Protein AF-A0A845R1X3-F1 (afdb_monomer)

Radius of gyration: 17.03 Å; Cα contacts (8 Å, |Δi|>4): 176; chains: 1; bounding box: 38×46×56 Å

InterPro domains:
  IPR058588 Type II CBASS E2 protein [PF26395] (17-134)

Solvent-accessible surface area (backbone atoms only — not comparable to full-atom values): 8686 Å² total; per-residue (Å²): 136,81,79,79,74,79,77,76,74,70,62,59,50,68,69,56,45,51,52,48,31,52,74,74,41,65,70,44,48,80,46,72,83,49,102,48,46,32,34,36,42,29,72,47,54,64,48,94,84,48,69,68,32,35,34,37,41,41,44,35,75,97,49,79,69,42,40,33,66,69,32,66,76,74,64,86,85,51,78,63,55,45,99,86,63,27,57,59,70,69,63,83,86,74,58,84,71,55,69,69,56,47,53,67,80,42,58,50,57,35,48,37,51,49,52,45,32,47,58,49,22,75,75,69,76,46,80,79,58,92,74,75,91,75,81,76,78,75,86,124

Nearest PDB structures (foldseek):
  8yjy-assembly1_B  TM=8.932E-01  e=7.597E-07  Serratia marcescens
  5ezv-assembly2_C  TM=5.317E-01  e=1.151E+00  Homo sapiens
  7jhh-assembly1_A  TM=4.776E-01  e=6.817E+00  Homo sapiens
  2ns9-assembly1_B  TM=3.735E-01  e=4.242E+00  Aeropyrum pernix

Mean predicted aligned error: 7.36 Å

Secondary structure (DSSP, 8-state):
---------PPPPHHHHHHHHHHH-TTPEEEESSSSEEEEEEEE-SSSSSPPEEEEEEEETTS--EEEEEESPPPTT-SSB-TTS-B--S-TTS--S-TT--GGGTHHHHHHHHHHHHHHHHHHS---S-----------

Structure (mmCIF, N/CA/C/O backbone):
data_AF-A0A845R1X3-F1
#
_entry.id   AF-A0A845R1X3-F1
#
loop_
_atom_site.group_PDB
_atom_site.id
_atom_site.type_symbol
_atom_site.label_atom_id
_atom_site.label_alt_id
_atom_site.label_comp_id
_atom_site.label_asym_id
_atom_site.label_entity_id
_atom_site.label_seq_id
_atom_site.pdbx_PDB_ins_code
_atom_site.Cartn_x
_atom_site.Cartn_y
_atom_site.Cartn_z
_atom_site.occupancy
_atom_site.B_iso_or_equiv
_atom_site.auth_seq_id
_atom_site.auth_comp_id
_atom_site.auth_asym_id
_atom_site.auth_atom_id
_atom_site.pdbx_PDB_model_num
ATOM 1 N N . MET A 1 1 ? -8.055 -13.060 -43.350 1.00 38.19 1 MET A N 1
ATOM 2 C CA . MET A 1 1 ? -6.781 -13.333 -42.648 1.00 38.19 1 MET A CA 1
ATOM 3 C C . MET A 1 1 ? -6.301 -12.029 -42.016 1.00 38.19 1 MET A C 1
ATOM 5 O O . MET A 1 1 ? -5.545 -11.286 -42.626 1.00 38.19 1 MET A O 1
ATOM 9 N N . PHE A 1 2 ? -6.838 -11.676 -40.846 1.00 39.88 2 PHE A N 1
ATOM 10 C CA . PHE A 1 2 ? -6.433 -10.458 -40.143 1.00 39.88 2 PHE A CA 1
ATOM 11 C C . PHE A 1 2 ? -5.065 -10.704 -39.512 1.00 39.88 2 PHE A C 1
ATOM 13 O O . PHE A 1 2 ? -4.911 -11.615 -38.699 1.00 39.88 2 PHE A O 1
ATOM 20 N N . LYS A 1 3 ? -4.062 -9.920 -39.917 1.00 39.22 3 LYS A N 1
ATOM 21 C CA . LYS A 1 3 ? -2.765 -9.891 -39.243 1.00 39.22 3 LYS A CA 1
ATOM 22 C C . LYS A 1 3 ? -3.030 -9.494 -37.790 1.00 39.22 3 LYS A C 1
ATOM 24 O O . LYS A 1 3 ? -3.423 -8.357 -37.534 1.00 39.22 3 LYS A O 1
ATOM 29 N N . LYS A 1 4 ? -2.844 -10.435 -36.856 1.00 40.88 4 LYS A N 1
ATOM 30 C CA . LYS A 1 4 ? -2.581 -10.133 -35.445 1.00 40.88 4 LYS A CA 1
ATOM 31 C C . LYS A 1 4 ? -1.419 -9.145 -35.457 1.00 40.88 4 LYS A C 1
ATOM 33 O O . LYS A 1 4 ? -0.280 -9.535 -35.685 1.00 40.88 4 LYS A O 1
ATOM 38 N N . LEU A 1 5 ? -1.723 -7.858 -35.328 1.00 43.50 5 LEU A N 1
ATOM 39 C CA . LEU A 1 5 ? -0.715 -6.874 -34.988 1.00 43.50 5 LEU A CA 1
ATOM 40 C C . LEU A 1 5 ? -0.239 -7.270 -33.599 1.00 43.50 5 LEU A C 1
ATOM 42 O O . LEU A 1 5 ? -0.984 -7.149 -32.627 1.00 43.50 5 LEU A O 1
ATOM 46 N N . ASP A 1 6 ? 0.968 -7.820 -33.560 1.00 45.59 6 ASP A N 1
ATOM 47 C CA . ASP A 1 6 ? 1.769 -8.023 -32.368 1.00 45.59 6 ASP A CA 1
ATOM 48 C C . ASP A 1 6 ? 1.724 -6.751 -31.513 1.00 45.59 6 ASP A C 1
ATOM 50 O O . ASP A 1 6 ? 2.500 -5.810 -31.694 1.00 45.59 6 ASP A O 1
ATOM 54 N N . LYS A 1 7 ? 0.818 -6.721 -30.531 1.00 44.25 7 LYS A N 1
ATOM 55 C CA . LYS A 1 7 ? 1.021 -5.931 -29.323 1.00 44.25 7 LYS A CA 1
ATOM 56 C C . LYS A 1 7 ? 2.152 -6.615 -28.565 1.00 44.25 7 LYS A C 1
ATOM 58 O O . LYS A 1 7 ? 1.927 -7.306 -27.579 1.00 44.25 7 LYS A O 1
ATOM 63 N N . LEU A 1 8 ? 3.383 -6.416 -29.024 1.00 47.75 8 LEU A N 1
ATOM 64 C CA . LEU A 1 8 ? 4.562 -6.569 -28.183 1.00 47.75 8 LEU A CA 1
ATOM 65 C C . LEU A 1 8 ? 4.498 -5.438 -27.147 1.00 47.75 8 LEU A C 1
ATOM 67 O O . LEU A 1 8 ? 5.122 -4.386 -27.295 1.00 47.75 8 LEU A O 1
ATOM 71 N N . SER A 1 9 ? 3.649 -5.613 -26.133 1.00 50.41 9 SER A N 1
ATOM 72 C CA . SER A 1 9 ? 3.501 -4.684 -25.023 1.00 50.41 9 SER A CA 1
ATOM 73 C C . SER A 1 9 ? 4.821 -4.667 -24.262 1.00 50.41 9 SER A C 1
ATOM 75 O O . SER A 1 9 ? 5.247 -5.650 -23.653 1.00 50.41 9 SER A O 1
ATOM 77 N N . LYS A 1 10 ? 5.528 -3.541 -24.358 1.00 61.06 10 LYS A N 1
ATOM 78 C CA . LYS A 1 10 ? 6.756 -3.302 -23.604 1.00 61.06 10 LYS A CA 1
ATOM 79 C C . LYS A 1 10 ? 6.372 -3.024 -22.156 1.00 61.06 10 LYS A C 1
ATOM 81 O O . LYS A 1 10 ? 5.523 -2.175 -21.896 1.00 61.06 10 LYS A O 1
ATOM 86 N N . LYS A 1 11 ? 6.994 -3.753 -21.225 1.00 73.56 11 LYS A N 1
ATOM 87 C CA . LYS A 1 11 ? 6.851 -3.562 -19.775 1.00 73.56 11 LYS A CA 1
ATOM 88 C C . LYS A 1 11 ? 6.994 -2.081 -19.427 1.00 73.56 11 LYS A C 1
ATOM 90 O O . LYS A 1 11 ? 7.855 -1.415 -20.006 1.00 73.56 11 LYS A O 1
ATOM 95 N N . VAL A 1 12 ? 6.195 -1.571 -18.485 1.00 82.06 12 VAL A N 1
ATOM 96 C CA . VAL A 1 12 ? 6.321 -0.161 -18.088 1.00 82.06 12 VAL A CA 1
ATOM 97 C C . VAL A 1 12 ? 7.746 0.087 -17.579 1.00 82.06 12 VAL A C 1
ATOM 99 O O . VAL A 1 12 ? 8.182 -0.575 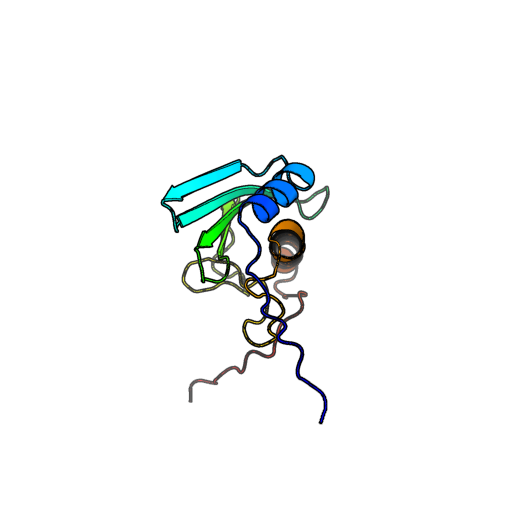-16.630 1.00 82.06 12 VAL A O 1
ATOM 102 N N . PRO A 1 13 ? 8.495 1.020 -18.194 1.00 88.31 13 PRO A N 1
ATOM 103 C CA . PRO A 1 13 ? 9.859 1.289 -17.782 1.00 88.31 13 PRO A CA 1
ATOM 104 C C . PRO A 1 13 ? 9.872 1.939 -16.400 1.00 88.31 13 PRO A C 1
ATOM 106 O O . PRO A 1 13 ? 8.978 2.706 -16.036 1.00 88.31 13 PRO A O 1
ATOM 109 N N . TRP A 1 14 ? 10.935 1.677 -15.643 1.00 88.25 14 TRP A N 1
ATOM 110 C CA . TRP A 1 14 ? 11.104 2.249 -14.307 1.00 88.25 14 TRP A CA 1
ATOM 111 C C . TRP A 1 14 ? 11.097 3.782 -14.313 1.00 88.25 14 TRP A C 1
ATOM 113 O O . TRP A 1 14 ? 10.577 4.381 -13.382 1.00 88.25 14 TRP A O 1
ATOM 123 N N . SER A 1 15 ? 11.582 4.421 -15.381 1.00 91.50 15 SER A N 1
ATOM 124 C CA . SER A 1 15 ? 11.494 5.877 -15.549 1.00 91.50 15 SER A CA 1
ATOM 125 C C . SER A 1 15 ? 10.051 6.389 -15.527 1.00 91.50 15 SER A C 1
ATOM 127 O O . SER A 1 15 ? 9.784 7.404 -14.893 1.00 91.50 15 SER A O 1
ATOM 129 N N . LYS A 1 16 ? 9.108 5.666 -16.147 1.00 92.69 16 LYS A N 1
ATOM 130 C CA . LYS A 1 16 ? 7.682 6.014 -16.112 1.00 92.69 16 LYS A CA 1
ATOM 131 C C . LYS A 1 16 ? 7.082 5.778 -14.725 1.00 92.69 16 LYS A C 1
ATOM 133 O O . LYS A 1 16 ? 6.336 6.630 -14.261 1.00 92.69 16 LYS A O 1
ATOM 138 N N . GLN A 1 17 ? 7.447 4.684 -14.044 1.00 93.19 17 GLN A N 1
ATOM 139 C CA . GLN A 1 17 ? 7.023 4.463 -12.651 1.00 93.19 17 GLN A CA 1
ATOM 140 C C . GLN A 1 17 ? 7.485 5.619 -11.749 1.00 93.19 17 GLN A C 1
ATOM 142 O O . GLN A 1 17 ? 6.670 6.200 -11.042 1.00 93.19 17 GLN A O 1
ATOM 147 N N . LEU A 1 18 ? 8.767 6.004 -11.825 1.00 94.38 18 LEU A N 1
ATOM 148 C CA . LEU A 1 18 ? 9.330 7.106 -11.034 1.00 94.38 18 LEU A CA 1
ATOM 149 C C . LEU A 1 18 ? 8.681 8.445 -11.364 1.00 94.38 18 LEU A C 1
ATOM 151 O O . LEU A 1 18 ? 8.355 9.194 -10.452 1.00 94.38 18 LEU A O 1
ATOM 155 N N . PHE A 1 19 ? 8.483 8.744 -12.649 1.00 96.31 19 PHE A N 1
ATOM 156 C CA . PHE A 1 19 ? 7.850 9.988 -13.077 1.00 96.31 19 PHE A CA 1
ATOM 157 C C . PHE A 1 19 ? 6.418 10.103 -12.543 1.00 96.31 19 PHE A C 1
ATOM 159 O O . PHE A 1 19 ? 6.069 11.116 -11.941 1.00 96.31 19 PHE A O 1
ATOM 166 N N . SER A 1 20 ? 5.605 9.054 -12.703 1.00 96.12 20 SER A N 1
ATOM 167 C CA . SER A 1 20 ? 4.226 9.049 -12.206 1.00 96.12 20 SER A CA 1
ATOM 168 C C . SER A 1 20 ? 4.164 9.155 -10.682 1.00 96.12 20 SER A C 1
ATOM 170 O O . SER A 1 20 ? 3.377 9.945 -10.167 1.00 96.12 20 SER A O 1
ATOM 172 N N . MET A 1 21 ? 5.014 8.410 -9.967 1.00 97.19 21 MET A N 1
ATOM 173 C CA . MET A 1 21 ? 5.103 8.475 -8.506 1.00 97.19 21 MET A CA 1
ATOM 174 C C . MET A 1 21 ? 5.515 9.868 -8.030 1.00 97.19 21 MET A C 1
ATOM 176 O O . MET A 1 21 ? 4.805 10.465 -7.233 1.00 97.19 21 MET A O 1
ATOM 180 N N . LYS A 1 22 ? 6.588 10.438 -8.590 1.00 96.75 22 LYS A N 1
ATOM 181 C CA . LYS A 1 22 ? 7.085 11.768 -8.216 1.00 96.75 22 LYS A CA 1
ATOM 182 C C . LYS A 1 22 ? 6.040 12.869 -8.417 1.00 96.75 22 LYS A C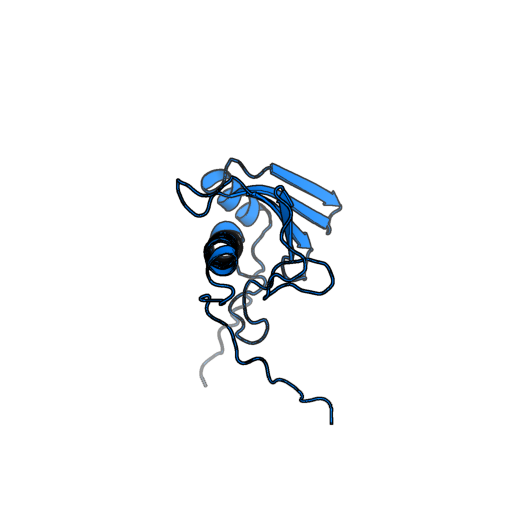 1
ATOM 184 O O . LYS A 1 22 ? 5.963 13.779 -7.603 1.00 96.75 22 LYS A O 1
ATOM 189 N N . ASN A 1 23 ? 5.254 12.802 -9.492 1.00 97.31 23 ASN A N 1
ATOM 190 C CA . ASN A 1 23 ? 4.276 13.847 -9.803 1.00 97.31 23 ASN A CA 1
ATOM 191 C C . ASN A 1 23 ? 2.977 13.732 -8.999 1.00 97.31 23 ASN A C 1
ATOM 193 O O . ASN A 1 23 ? 2.343 14.748 -8.740 1.00 97.31 23 ASN A O 1
ATOM 197 N N . ARG A 1 24 ? 2.545 12.512 -8.660 1.00 97.44 24 ARG A N 1
ATOM 198 C CA . ARG A 1 24 ? 1.217 12.269 -8.065 1.00 97.44 24 ARG A CA 1
ATOM 199 C C . ARG A 1 24 ? 1.271 11.951 -6.577 1.00 97.44 24 ARG A C 1
ATOM 201 O O . ARG A 1 24 ? 0.333 12.266 -5.860 1.00 97.44 24 ARG A O 1
ATOM 208 N N . PHE A 1 25 ? 2.371 11.357 -6.132 1.00 97.19 25 PHE A N 1
ATOM 209 C CA . PHE A 1 25 ? 2.611 10.945 -4.754 1.00 97.19 25 PHE A CA 1
ATOM 210 C C . PHE A 1 25 ? 4.025 11.377 -4.331 1.00 97.19 25 PHE A C 1
ATOM 212 O O . PHE A 1 25 ? 4.878 10.532 -4.056 1.00 97.19 25 PHE A O 1
ATOM 219 N N . PRO A 1 26 ? 4.315 12.697 -4.324 1.00 97.31 26 PRO A N 1
ATOM 220 C CA . PRO A 1 26 ? 5.657 13.227 -4.063 1.00 97.31 26 PRO A CA 1
ATOM 221 C C . PRO A 1 26 ? 6.182 12.917 -2.654 1.00 97.31 26 PRO A C 1
ATOM 223 O O . PRO A 1 26 ? 7.377 13.048 -2.411 1.00 97.31 26 PRO A O 1
ATOM 226 N N . ASN A 1 27 ? 5.307 12.503 -1.736 1.00 97.62 27 ASN A N 1
ATOM 227 C CA . ASN A 1 27 ? 5.652 12.061 -0.388 1.00 97.62 27 ASN A CA 1
ATOM 228 C C . ASN A 1 27 ? 6.139 10.599 -0.324 1.00 97.62 27 ASN A C 1
ATOM 230 O O . ASN A 1 27 ? 6.479 10.127 0.757 1.00 97.62 27 ASN A O 1
ATOM 234 N N . PHE A 1 28 ? 6.145 9.869 -1.445 1.00 98.06 28 PHE A N 1
ATOM 235 C CA . PHE A 1 28 ? 6.747 8.542 -1.525 1.00 98.06 28 PHE A CA 1
ATOM 236 C C . PHE A 1 28 ? 8.211 8.631 -1.961 1.00 98.06 28 PHE A C 1
ATOM 238 O O . PHE A 1 28 ? 8.534 9.031 -3.081 1.00 98.06 28 PHE A O 1
ATOM 245 N N . GLU A 1 29 ? 9.098 8.162 -1.096 1.00 97.25 29 GLU A N 1
ATOM 246 C CA . GLU A 1 29 ? 10.521 8.014 -1.359 1.00 97.25 29 GLU A CA 1
ATOM 247 C C . GLU A 1 29 ? 10.802 6.722 -2.126 1.00 97.25 29 GLU A C 1
ATOM 249 O O . GLU A 1 29 ? 10.215 5.672 -1.861 1.00 97.25 29 GLU A O 1
ATOM 254 N N . PHE A 1 30 ? 11.718 6.789 -3.093 1.00 96.06 30 PHE A N 1
ATOM 255 C CA . PHE A 1 30 ? 12.148 5.636 -3.877 1.00 96.06 30 PHE A CA 1
ATOM 256 C C . PHE A 1 30 ? 13.463 5.062 -3.350 1.00 96.06 30 PHE A C 1
ATOM 258 O O . PHE A 1 30 ? 14.463 5.769 -3.247 1.00 96.06 30 PHE A O 1
ATOM 265 N N . HIS A 1 31 ? 13.497 3.746 -3.145 1.00 94.38 31 HIS A N 1
ATOM 266 C CA . HIS A 1 31 ? 14.679 3.023 -2.694 1.00 94.38 31 HIS A CA 1
ATOM 267 C C . HIS A 1 31 ? 14.988 1.841 -3.620 1.00 94.38 31 HIS A C 1
ATOM 269 O O . HIS A 1 31 ? 14.140 0.986 -3.898 1.00 94.38 31 HIS A O 1
ATOM 275 N N . SER A 1 32 ? 16.243 1.743 -4.058 1.00 92.06 32 SER A N 1
ATOM 276 C CA . SER A 1 32 ? 16.745 0.640 -4.879 1.00 92.06 32 SER A CA 1
ATOM 277 C C . SER A 1 32 ? 17.842 -0.097 -4.121 1.00 92.06 32 SER A C 1
ATOM 279 O O . SER A 1 32 ? 18.952 0.406 -4.004 1.00 92.06 32 SER A O 1
ATOM 281 N N . VAL A 1 33 ? 17.541 -1.299 -3.625 1.00 87.12 33 VAL A N 1
ATOM 282 C CA . VAL A 1 33 ? 18.523 -2.143 -2.919 1.00 87.12 33 VAL A CA 1
ATOM 283 C C . VAL A 1 33 ? 19.467 -2.801 -3.924 1.00 87.12 33 VAL A C 1
ATOM 285 O O . VAL A 1 33 ? 20.666 -2.902 -3.700 1.00 87.12 33 VAL A O 1
ATOM 288 N N . ASN A 1 34 ? 18.922 -3.248 -5.057 1.00 84.62 34 ASN A N 1
ATOM 289 C CA . ASN A 1 34 ? 19.688 -3.751 -6.193 1.00 84.62 34 ASN A CA 1
ATOM 290 C C . ASN A 1 34 ? 18.875 -3.584 -7.490 1.00 84.62 34 ASN A C 1
ATOM 292 O O . ASN A 1 34 ? 17.793 -2.996 -7.489 1.00 84.62 34 ASN A O 1
ATOM 296 N N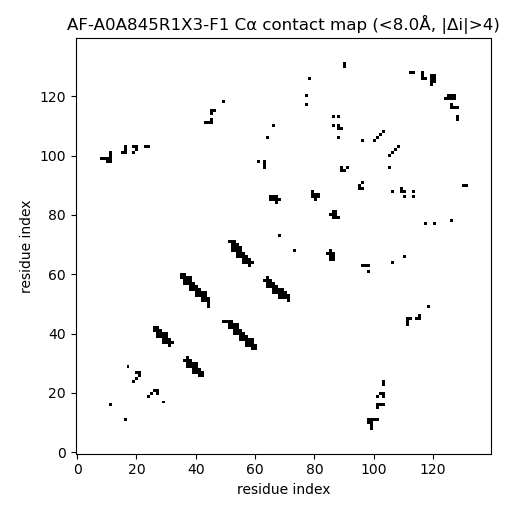 . THR A 1 35 ? 19.369 -4.117 -8.608 1.00 78.12 35 THR A N 1
ATOM 297 C CA . THR A 1 35 ? 18.723 -3.996 -9.930 1.00 78.12 35 THR A CA 1
ATOM 298 C C . THR A 1 35 ? 17.290 -4.543 -9.977 1.00 78.12 35 THR A C 1
ATOM 300 O O . THR A 1 35 ? 16.478 -4.081 -10.784 1.00 78.12 35 THR A O 1
ATOM 303 N N . THR A 1 36 ? 16.960 -5.494 -9.099 1.00 80.19 36 THR A N 1
ATOM 304 C CA . THR A 1 36 ? 15.670 -6.197 -9.055 1.00 80.19 36 THR A CA 1
ATOM 305 C C . THR A 1 36 ? 14.810 -5.843 -7.846 1.00 80.19 36 THR A C 1
ATOM 307 O O . THR A 1 36 ? 13.591 -5.921 -7.954 1.00 80.19 36 THR A O 1
ATOM 310 N N . ASN A 1 37 ? 15.412 -5.443 -6.723 1.00 85.69 37 ASN A N 1
ATOM 311 C CA . ASN A 1 37 ? 14.733 -5.125 -5.470 1.00 85.69 37 ASN A CA 1
ATOM 312 C C . ASN A 1 37 ? 14.587 -3.620 -5.304 1.00 85.69 37 ASN A C 1
ATOM 314 O O . ASN A 1 37 ? 15.522 -2.925 -4.900 1.00 85.69 37 ASN A O 1
ATOM 318 N N . LYS A 1 38 ? 13.383 -3.142 -5.589 1.00 92.81 38 LYS A N 1
ATOM 319 C CA . LYS A 1 38 ? 13.023 -1.734 -5.560 1.00 92.81 38 LYS A CA 1
ATOM 320 C C . LYS A 1 38 ? 11.747 -1.556 -4.766 1.00 92.81 38 LYS A C 1
ATOM 322 O O . LYS A 1 38 ? 10.860 -2.406 -4.829 1.00 92.81 38 LYS A O 1
ATOM 327 N N . HIS A 1 39 ? 11.666 -0.481 -4.004 1.00 95.25 39 HIS A N 1
ATOM 328 C CA . HIS A 1 39 ? 10.482 -0.190 -3.222 1.00 95.25 39 HIS A CA 1
ATOM 329 C C . HIS A 1 39 ? 10.247 1.305 -3.094 1.00 95.25 39 HIS A C 1
ATOM 331 O O . HIS A 1 39 ? 11.167 2.103 -3.273 1.00 95.25 39 HIS A O 1
ATOM 337 N N . PHE A 1 40 ? 9.005 1.650 -2.788 1.00 97.44 40 PHE A N 1
ATOM 338 C CA . PHE A 1 40 ? 8.633 2.982 -2.350 1.00 97.44 40 PHE A CA 1
ATOM 339 C C . PHE A 1 40 ? 8.192 2.944 -0.891 1.00 97.44 40 PHE A C 1
ATOM 341 O O . PHE A 1 40 ? 7.577 1.957 -0.480 1.00 97.44 40 PHE A O 1
ATOM 348 N N . ILE A 1 41 ? 8.497 3.994 -0.134 1.00 98.38 41 ILE A N 1
ATOM 349 C CA . ILE A 1 41 ? 7.977 4.212 1.221 1.00 98.38 41 ILE A CA 1
ATOM 350 C C . ILE A 1 41 ? 7.345 5.594 1.257 1.00 98.38 41 ILE A C 1
ATOM 352 O O . ILE A 1 41 ? 7.978 6.554 0.842 1.00 98.38 41 ILE A O 1
ATOM 356 N N . GLY A 1 42 ? 6.116 5.701 1.740 1.00 98.31 42 GLY A N 1
ATOM 357 C CA . GLY A 1 42 ? 5.431 6.984 1.856 1.00 98.31 42 GLY A CA 1
ATOM 358 C C . GLY A 1 42 ? 4.210 6.893 2.749 1.00 98.31 42 GLY A C 1
ATOM 359 O O . GLY A 1 42 ? 3.945 5.848 3.338 1.00 98.31 42 GLY A O 1
ATOM 360 N N . GLU A 1 43 ? 3.478 7.995 2.848 1.00 98.50 43 GLU A N 1
ATOM 361 C CA . GLU A 1 43 ? 2.271 8.089 3.670 1.00 98.50 43 GLU A CA 1
ATOM 362 C C . GLU A 1 43 ? 1.009 8.053 2.801 1.00 98.50 43 GLU A C 1
ATOM 364 O O . GLU A 1 43 ? 0.955 8.674 1.737 1.00 98.50 43 GLU A O 1
ATOM 369 N N . LEU A 1 44 ? -0.024 7.364 3.272 1.00 98.50 44 LEU A N 1
ATOM 370 C CA . LEU A 1 44 ? -1.377 7.414 2.729 1.00 98.50 44 LEU A CA 1
ATOM 371 C C . LEU A 1 44 ? -2.349 7.797 3.838 1.00 98.50 44 LEU A C 1
ATOM 373 O O . LEU A 1 44 ? -2.159 7.427 4.991 1.00 98.50 44 LEU A O 1
ATOM 377 N N . GLN A 1 45 ? -3.390 8.536 3.477 1.00 98.38 45 GLN A N 1
ATOM 378 C CA . GLN A 1 45 ? -4.458 8.931 4.387 1.00 98.38 45 GLN A CA 1
ATOM 379 C C . GLN A 1 45 ? -5.783 8.719 3.640 1.00 98.38 45 GLN A C 1
ATOM 381 O O . GLN A 1 45 ? -6.061 9.482 2.710 1.00 98.38 45 GLN A O 1
ATOM 386 N N . PRO A 1 46 ? -6.536 7.640 3.929 1.00 97.56 46 PRO A N 1
ATOM 387 C CA . PRO A 1 46 ? -7.716 7.281 3.143 1.00 97.56 46 PRO A CA 1
ATOM 388 C C . PRO A 1 46 ? -8.803 8.352 3.132 1.00 97.56 46 PRO A C 1
ATOM 390 O O . PRO A 1 46 ? -9.365 8.662 2.081 1.00 97.56 46 PRO A O 1
ATOM 393 N N . THR A 1 47 ? -9.048 8.964 4.288 1.00 97.38 47 THR A N 1
ATOM 394 C CA . THR A 1 47 ? -9.923 10.125 4.451 1.00 97.38 47 THR A CA 1
ATOM 395 C C . THR A 1 47 ? -9.191 11.246 5.191 1.00 97.38 47 THR A C 1
ATOM 397 O O . THR A 1 47 ? -8.034 11.102 5.577 1.00 97.38 47 THR A O 1
ATOM 400 N N . LYS A 1 48 ? -9.846 12.394 5.392 1.00 97.00 48 LYS A N 1
ATOM 401 C CA . LYS A 1 48 ? -9.258 13.508 6.158 1.00 97.00 48 LYS A CA 1
ATOM 402 C C . LYS A 1 48 ? -9.118 13.198 7.649 1.00 97.00 48 LYS A C 1
ATOM 404 O O . LYS A 1 48 ? -8.223 13.756 8.280 1.00 97.00 48 LYS A O 1
ATOM 409 N N . ASP A 1 49 ? -9.983 12.331 8.166 1.00 96.81 49 ASP A N 1
ATOM 410 C CA . ASP A 1 49 ? -10.062 11.982 9.587 1.00 96.81 49 ASP A CA 1
ATOM 411 C C . ASP A 1 49 ? -9.302 10.685 9.903 1.00 96.81 49 ASP A C 1
ATOM 413 O O . ASP A 1 49 ? -8.962 10.423 11.055 1.00 96.81 49 ASP A O 1
ATOM 417 N N . SER A 1 50 ? -8.966 9.908 8.870 1.00 98.06 50 SER A N 1
ATOM 418 C CA . SER A 1 50 ? -8.122 8.722 8.978 1.00 98.06 50 SER A CA 1
ATOM 419 C C . SER A 1 50 ? -6.737 9.060 9.548 1.00 98.06 50 SER A C 1
ATOM 421 O O . SER A 1 50 ? -6.178 10.120 9.226 1.00 98.06 50 SER A O 1
ATOM 423 N N . PRO A 1 51 ? -6.105 8.153 10.315 1.00 97.69 51 PRO A N 1
ATOM 424 C CA . PRO A 1 51 ? -4.693 8.286 10.628 1.00 97.69 51 PRO A CA 1
ATOM 425 C C . PRO A 1 51 ? -3.853 8.217 9.347 1.00 97.69 51 PRO A C 1
ATOM 427 O O . PRO A 1 51 ? -4.285 7.759 8.286 1.00 97.69 51 PRO A O 1
ATOM 430 N N . LYS A 1 52 ? -2.608 8.676 9.447 1.00 98.50 52 LYS A N 1
ATOM 431 C CA . LYS A 1 52 ? -1.645 8.499 8.365 1.00 98.50 52 LYS A CA 1
ATOM 432 C C . LYS A 1 52 ? -1.021 7.115 8.446 1.00 98.50 52 LYS A C 1
ATOM 434 O O . LYS A 1 52 ? -0.449 6.753 9.471 1.00 98.50 52 LYS A O 1
ATOM 439 N N . TYR A 1 53 ? -1.068 6.394 7.336 1.00 98.75 53 TYR A N 1
ATOM 440 C CA . TYR A 1 53 ? -0.451 5.090 7.177 1.00 98.75 53 TYR A CA 1
ATO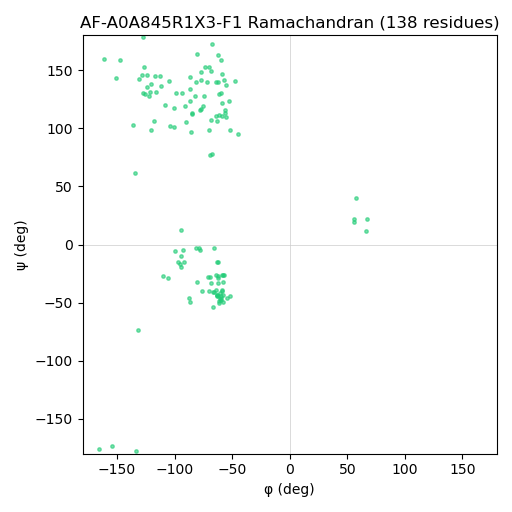M 441 C C . TYR A 1 53 ? 0.865 5.217 6.435 1.00 98.75 53 TYR A C 1
ATOM 443 O O . TYR A 1 53 ? 0.903 5.594 5.263 1.00 98.75 53 TYR A O 1
ATOM 451 N N . ARG A 1 54 ? 1.955 4.847 7.092 1.00 98.69 54 ARG A N 1
ATOM 452 C CA . ARG A 1 54 ? 3.251 4.658 6.464 1.00 98.69 54 ARG A CA 1
ATOM 453 C C . ARG A 1 54 ? 3.257 3.317 5.742 1.00 98.69 54 ARG A C 1
ATOM 455 O O . ARG A 1 54 ? 3.163 2.262 6.359 1.00 98.69 54 ARG A O 1
ATOM 462 N N . VAL A 1 55 ? 3.388 3.349 4.424 1.00 98.62 55 VAL A N 1
ATOM 463 C CA . VAL A 1 55 ? 3.226 2.192 3.542 1.00 98.62 55 VAL A CA 1
ATOM 464 C C . VAL A 1 55 ? 4.504 1.925 2.761 1.00 98.62 55 VAL A C 1
ATOM 466 O O . VAL A 1 55 ? 5.128 2.838 2.222 1.00 98.62 55 VAL A O 1
ATOM 469 N N . LYS A 1 56 ? 4.861 0.645 2.642 1.00 98.12 56 LYS A N 1
ATOM 470 C CA . LYS A 1 56 ? 5.935 0.143 1.786 1.00 98.12 56 LYS A CA 1
ATOM 471 C C . LYS A 1 56 ? 5.366 -0.619 0.597 1.00 98.12 56 LYS A C 1
ATOM 473 O O . LYS A 1 56 ? 4.753 -1.670 0.761 1.00 98.12 56 LYS A O 1
ATOM 478 N N . ILE A 1 57 ? 5.674 -0.154 -0.610 1.00 97.06 57 ILE A N 1
ATOM 479 C CA . ILE A 1 57 ? 5.340 -0.830 -1.868 1.00 97.06 57 ILE A CA 1
ATOM 480 C C . ILE A 1 57 ? 6.607 -1.485 -2.414 1.00 97.06 57 ILE A C 1
ATOM 482 O O . ILE A 1 57 ? 7.462 -0.817 -2.994 1.00 97.06 57 ILE A O 1
ATOM 486 N N . LEU A 1 58 ? 6.747 -2.797 -2.239 1.00 94.62 58 LEU A N 1
ATOM 487 C CA . LEU A 1 58 ? 7.844 -3.587 -2.794 1.00 94.62 58 LEU A CA 1
ATOM 488 C C . LEU A 1 58 ? 7.508 -4.010 -4.226 1.00 94.62 58 LEU A C 1
ATOM 490 O O . LEU A 1 58 ? 6.635 -4.849 -4.434 1.00 94.62 58 LEU A O 1
ATOM 494 N N . TYR A 1 59 ? 8.247 -3.501 -5.215 1.00 89.75 59 TYR A N 1
ATOM 495 C CA . TYR A 1 59 ? 8.056 -3.862 -6.619 1.00 89.75 59 TYR A CA 1
ATOM 496 C C . TYR A 1 59 ? 9.316 -4.474 -7.228 1.00 89.75 59 TYR A C 1
ATOM 498 O O . TYR A 1 59 ? 10.243 -3.781 -7.658 1.00 89.75 59 TYR A O 1
ATOM 506 N N . ARG A 1 60 ? 9.336 -5.810 -7.278 1.00 81.56 60 ARG A N 1
ATOM 507 C CA . ARG A 1 60 ? 10.429 -6.573 -7.886 1.00 81.56 60 ARG A CA 1
ATOM 508 C C . ARG A 1 60 ? 10.217 -6.762 -9.385 1.00 81.56 60 ARG A C 1
ATOM 510 O O . ARG A 1 60 ? 9.101 -6.985 -9.850 1.00 81.56 60 ARG A O 1
ATOM 517 N N . THR A 1 61 ? 11.302 -6.733 -10.157 1.00 71.31 61 THR A N 1
ATOM 518 C CA . THR A 1 61 ? 11.259 -7.031 -11.599 1.00 71.31 61 THR A CA 1
ATOM 519 C C . THR A 1 61 ? 10.582 -8.389 -11.847 1.00 71.31 61 THR A C 1
ATOM 521 O O . THR A 1 61 ? 11.038 -9.402 -11.332 1.00 71.31 61 THR A O 1
ATOM 524 N N . ASN A 1 62 ? 9.519 -8.407 -12.665 1.00 68.50 62 ASN A N 1
ATOM 525 C CA . ASN A 1 62 ? 8.767 -9.615 -13.066 1.00 68.50 62 ASN A CA 1
ATOM 526 C C . ASN A 1 62 ? 7.996 -10.287 -11.918 1.00 68.50 62 ASN A C 1
ATOM 528 O O . ASN A 1 62 ? 7.672 -11.470 -11.990 1.00 68.50 62 ASN A O 1
ATOM 532 N N . LYS A 1 63 ? 7.699 -9.541 -10.853 1.00 80.38 63 LYS A N 1
ATOM 533 C CA . LYS A 1 63 ? 6.817 -9.976 -9.772 1.00 80.38 63 LYS A CA 1
ATOM 534 C C . LYS A 1 63 ? 5.726 -8.934 -9.567 1.00 80.38 63 LYS A C 1
ATOM 536 O O . LYS A 1 63 ? 5.936 -7.753 -9.835 1.00 80.38 63 LYS A O 1
ATOM 541 N N . LYS A 1 64 ? 4.575 -9.385 -9.077 1.00 84.44 64 LYS A N 1
ATOM 542 C CA . LYS A 1 64 ? 3.494 -8.509 -8.625 1.00 84.44 64 LYS A CA 1
ATOM 543 C C . LYS A 1 64 ? 3.992 -7.655 -7.439 1.00 84.44 64 LYS A C 1
ATOM 545 O O . LYS A 1 64 ? 4.762 -8.179 -6.624 1.00 84.44 64 LYS A O 1
ATOM 550 N N . PRO A 1 65 ? 3.632 -6.362 -7.356 1.00 91.06 65 PRO A N 1
ATOM 551 C CA . PRO A 1 65 ? 3.926 -5.538 -6.193 1.00 91.06 65 PRO A CA 1
ATOM 552 C C . PRO A 1 65 ? 3.341 -6.161 -4.928 1.00 91.06 65 PRO A C 1
ATOM 554 O O . PRO A 1 65 ? 2.236 -6.698 -4.961 1.00 91.06 65 PRO A O 1
ATOM 557 N N . LYS A 1 66 ? 4.080 -6.068 -3.826 1.00 94.19 66 LYS A N 1
ATOM 558 C CA . LYS A 1 66 ? 3.579 -6.370 -2.485 1.00 94.19 66 LYS A CA 1
ATOM 559 C C . LYS A 1 66 ? 3.508 -5.085 -1.687 1.00 94.19 66 LYS A C 1
ATOM 561 O O . LYS A 1 66 ? 4.444 -4.285 -1.746 1.00 94.19 66 LYS A O 1
ATOM 566 N N . VAL A 1 67 ? 2.421 -4.901 -0.954 1.00 97.38 67 VAL A N 1
ATOM 567 C CA . VAL A 1 67 ? 2.200 -3.710 -0.137 1.00 97.38 67 VAL A CA 1
ATOM 568 C C . VAL A 1 67 ? 2.148 -4.114 1.322 1.00 97.38 67 VAL A C 1
ATOM 570 O O . VAL A 1 67 ? 1.449 -5.060 1.664 1.00 97.38 67 VAL A O 1
ATOM 573 N N . TYR A 1 68 ? 2.903 -3.404 2.150 1.00 98.06 68 TYR A N 1
ATOM 574 C CA . TYR A 1 68 ? 2.957 -3.585 3.594 1.00 98.06 68 TYR A CA 1
ATOM 575 C C . TYR A 1 68 ? 2.631 -2.254 4.257 1.00 98.06 68 TYR A C 1
ATOM 577 O O . TYR A 1 68 ? 3.170 -1.221 3.850 1.00 98.06 68 TYR A O 1
ATOM 585 N N . VAL A 1 69 ? 1.797 -2.280 5.286 1.00 98.50 69 VAL A N 1
ATOM 586 C CA . VAL A 1 69 ? 1.632 -1.145 6.192 1.00 98.50 69 VAL A CA 1
ATOM 587 C C . VAL A 1 69 ? 2.694 -1.285 7.275 1.00 98.50 69 VAL A C 1
ATOM 589 O O . VAL A 1 69 ? 2.823 -2.340 7.886 1.00 98.50 69 VAL A O 1
ATOM 592 N N . LEU A 1 70 ? 3.516 -0.254 7.433 1.00 98.38 70 LEU A N 1
ATOM 593 C CA . LEU A 1 70 ? 4.566 -0.206 8.444 1.00 98.38 70 LEU A CA 1
ATOM 594 C C . LEU A 1 70 ? 4.011 0.350 9.753 1.00 98.38 70 LEU A C 1
ATOM 596 O O . LEU A 1 70 ? 4.280 -0.207 10.809 1.00 98.38 70 LEU A O 1
ATOM 600 N N . GLU A 1 71 ? 3.252 1.445 9.668 1.00 98.12 71 GLU A N 1
ATOM 601 C CA . GLU A 1 71 ? 2.700 2.174 10.812 1.00 98.12 71 GLU A CA 1
ATOM 602 C C . GLU A 1 71 ? 1.382 2.866 10.399 1.00 98.12 71 GLU A C 1
ATOM 604 O O . GLU A 1 71 ? 1.325 3.369 9.277 1.00 98.12 71 GLU A O 1
ATOM 609 N N . PRO A 1 72 ? 0.353 2.945 11.264 1.00 98.06 72 PRO A N 1
ATOM 610 C CA . PRO A 1 72 ? 0.168 2.077 12.424 1.00 98.06 72 PRO A CA 1
ATOM 611 C C . PRO A 1 72 ? 0.065 0.605 12.000 1.00 98.06 72 PRO A C 1
ATOM 613 O O . PRO A 1 72 ? -0.218 0.292 10.844 1.00 98.06 72 PRO A O 1
ATOM 616 N N . GLU A 1 73 ? 0.329 -0.300 12.938 1.00 96.50 73 GLU A N 1
ATOM 617 C CA . GLU A 1 73 ? 0.227 -1.733 12.678 1.00 96.50 73 GLU A CA 1
ATOM 618 C C . GLU A 1 73 ? -1.222 -2.132 12.359 1.00 96.50 73 GLU A C 1
ATOM 620 O O . GLU A 1 73 ? -2.180 -1.639 12.959 1.00 96.50 73 GLU A O 1
ATOM 625 N N . ILE A 1 74 ? -1.374 -3.026 11.384 1.00 98.06 74 ILE A N 1
ATOM 626 C CA . ILE A 1 74 ? -2.663 -3.603 11.011 1.00 98.06 74 ILE A CA 1
ATOM 627 C C . ILE A 1 74 ? -2.913 -4.819 11.894 1.00 98.06 74 ILE A C 1
ATOM 629 O O . ILE A 1 74 ? -2.034 -5.673 12.014 1.00 98.06 74 ILE A O 1
ATOM 633 N N . LEU A 1 75 ? -4.119 -4.937 12.456 1.00 96.62 75 LEU A N 1
ATOM 634 C CA . LEU A 1 75 ? -4.488 -6.095 13.268 1.00 96.62 75 LEU A CA 1
ATOM 635 C C . LEU A 1 75 ? -4.282 -7.400 12.493 1.00 96.62 75 LEU A C 1
ATOM 637 O O . LEU A 1 75 ? -4.641 -7.505 11.320 1.00 96.62 75 LEU A O 1
ATOM 641 N N . ASP A 1 76 ? -3.725 -8.411 13.155 1.00 93.44 76 ASP A N 1
ATOM 642 C CA . ASP A 1 76 ? -3.470 -9.720 12.541 1.00 93.44 76 ASP A CA 1
ATOM 643 C C . ASP A 1 76 ? -4.743 -10.453 12.119 1.00 93.44 76 ASP A C 1
ATOM 645 O O . ASP A 1 76 ? -4.717 -11.231 11.170 1.00 93.44 76 ASP A O 1
ATOM 649 N N . SER A 1 77 ? -5.866 -10.162 12.777 1.00 94.50 77 SER A N 1
ATOM 650 C CA . SER A 1 77 ? -7.188 -10.664 12.405 1.00 94.50 77 SER A CA 1
ATOM 651 C C . SER A 1 77 ? -7.816 -9.934 11.215 1.00 94.50 77 SER A C 1
ATOM 653 O O . SER A 1 77 ? -8.889 -10.344 10.774 1.00 94.50 77 SER A O 1
ATOM 655 N N . ALA A 1 78 ? -7.187 -8.871 10.697 1.00 95.50 78 ALA A N 1
ATOM 656 C CA . ALA A 1 78 ? -7.717 -8.145 9.552 1.00 95.50 78 ALA A CA 1
ATOM 657 C C . ALA A 1 78 ? -7.836 -9.085 8.339 1.00 95.50 78 ALA A C 1
ATOM 659 O O . ALA A 1 78 ? -6.864 -9.773 7.993 1.00 95.50 78 ALA A O 1
ATOM 660 N N . PRO A 1 79 ? -9.000 -9.115 7.670 1.00 93.25 79 PRO A N 1
ATOM 661 C CA . PRO A 1 79 ? -9.187 -9.931 6.483 1.00 93.25 79 PRO A CA 1
ATOM 662 C C . PRO A 1 79 ? -8.327 -9.400 5.330 1.00 93.25 79 PRO A C 1
ATOM 664 O O . PRO A 1 79 ? -7.722 -8.331 5.406 1.00 93.25 79 PRO A O 1
ATOM 667 N N . HIS A 1 80 ? -8.277 -10.149 4.225 1.00 92.19 80 HIS A N 1
ATOM 668 C CA . HIS A 1 80 ? -7.612 -9.705 2.992 1.00 92.19 80 HIS A CA 1
ATOM 669 C C . HIS A 1 80 ? -6.130 -9.351 3.178 1.00 92.19 80 HIS A C 1
ATOM 671 O O . HIS A 1 80 ? -5.603 -8.416 2.571 1.00 92.19 80 HIS A O 1
ATOM 677 N N . ARG A 1 81 ? -5.440 -10.162 3.986 1.00 93.25 81 ARG A N 1
ATOM 678 C CA . ARG A 1 81 ? -3.982 -10.204 4.125 1.00 93.25 81 ARG A CA 1
ATOM 679 C C . ARG A 1 81 ? -3.442 -11.561 3.689 1.00 93.25 81 ARG A C 1
ATOM 681 O O . ARG A 1 81 ? -4.054 -12.600 3.918 1.00 93.25 81 ARG A O 1
ATOM 688 N N . TYR A 1 82 ? -2.259 -11.5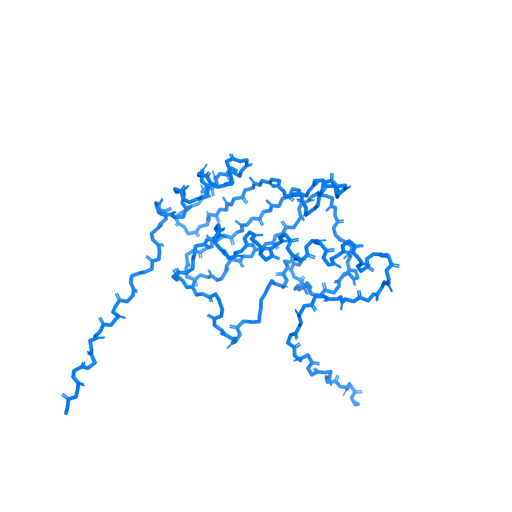53 3.090 1.00 91.44 82 TYR A N 1
ATOM 689 C CA . TYR A 1 82 ? -1.477 -12.767 2.877 1.00 91.44 82 TYR A CA 1
ATOM 690 C C . TYR A 1 82 ? -0.730 -13.163 4.157 1.00 91.44 82 TYR A C 1
ATOM 692 O O . TYR A 1 82 ? -0.512 -12.341 5.047 1.00 91.44 82 TYR A O 1
ATOM 700 N N . SER A 1 83 ? -0.255 -14.410 4.216 1.00 91.88 83 SER A N 1
ATOM 701 C CA . SER A 1 83 ? 0.511 -14.949 5.353 1.00 91.88 83 SER A CA 1
ATOM 702 C C . SER A 1 83 ? 1.840 -14.237 5.627 1.00 91.88 83 SER A C 1
ATOM 704 O O . SER A 1 83 ? 2.424 -14.420 6.688 1.00 91.88 83 SER A O 1
ATOM 706 N N . ASP A 1 84 ? 2.333 -13.429 4.685 1.00 93.50 84 ASP A N 1
ATOM 707 C CA . ASP A 1 84 ? 3.514 -12.585 4.870 1.00 93.50 84 ASP A CA 1
ATOM 708 C C . ASP A 1 84 ? 3.171 -11.154 5.314 1.00 93.50 84 ASP A C 1
ATOM 710 O O . ASP A 1 84 ? 4.034 -10.281 5.252 1.00 93.50 84 ASP A O 1
ATOM 714 N N . ASN A 1 85 ? 1.924 -10.909 5.723 1.00 94.31 85 ASN A N 1
ATOM 715 C CA . ASN A 1 85 ? 1.369 -9.613 6.121 1.00 94.31 85 ASN A CA 1
ATOM 716 C C . ASN A 1 85 ? 1.269 -8.580 4.989 1.00 94.31 85 ASN A C 1
ATOM 718 O O . ASN A 1 85 ? 1.010 -7.406 5.254 1.00 94.31 85 ASN A O 1
ATOM 722 N N . SER A 1 86 ? 1.451 -8.981 3.725 1.00 95.81 86 SER A N 1
ATOM 723 C CA . SER A 1 86 ? 1.133 -8.093 2.606 1.00 95.81 86 SER A CA 1
ATOM 724 C C . SER A 1 86 ? -0.373 -8.016 2.351 1.00 95.81 86 SER A C 1
ATOM 726 O O . SER A 1 86 ? -1.106 -8.982 2.565 1.00 95.81 86 SER A O 1
ATOM 728 N N . LEU A 1 87 ? -0.835 -6.859 1.877 1.00 95.44 87 LEU A N 1
ATOM 729 C CA . LEU A 1 87 ? -2.247 -6.620 1.580 1.00 95.44 87 LEU A CA 1
ATOM 730 C C . LEU A 1 87 ? -2.698 -7.382 0.324 1.00 95.44 87 LEU A C 1
ATOM 732 O O . LEU A 1 87 ? -1.995 -7.406 -0.694 1.00 95.44 87 LEU A O 1
ATOM 736 N N . C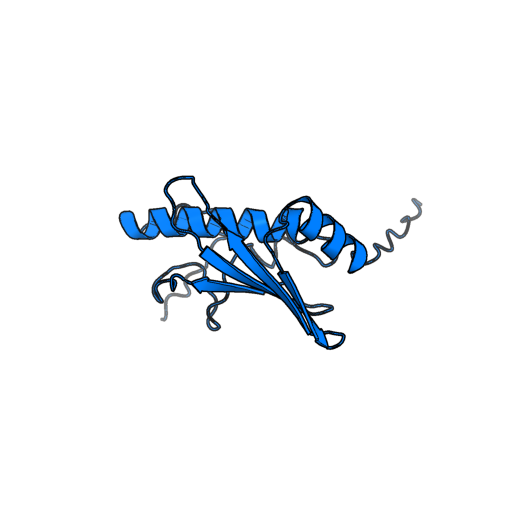YS A 1 88 ? -3.903 -7.948 0.368 1.00 91.81 88 CYS A N 1
ATOM 737 C CA . CYS A 1 88 ? -4.611 -8.465 -0.797 1.00 91.81 88 CYS A CA 1
ATOM 738 C C . CYS A 1 88 ? -5.392 -7.322 -1.461 1.00 91.81 88 CYS A C 1
ATOM 740 O O . CYS A 1 88 ? -6.475 -6.959 -1.021 1.00 91.81 88 CYS A O 1
ATOM 742 N N . LEU A 1 89 ? -4.803 -6.715 -2.496 1.00 90.50 89 LEU A N 1
ATOM 743 C CA . LEU A 1 89 ? -5.348 -5.501 -3.127 1.00 90.50 89 LEU A CA 1
ATOM 744 C C . LEU A 1 89 ? -6.235 -5.754 -4.354 1.00 90.50 89 LEU A C 1
ATOM 746 O O . LEU A 1 89 ? -6.937 -4.854 -4.793 1.00 90.50 89 LEU A O 1
ATOM 750 N N . TYR A 1 90 ? -6.136 -6.928 -4.969 1.00 79.56 90 TYR A N 1
ATOM 751 C CA . TYR A 1 90 ? -6.865 -7.283 -6.187 1.00 79.56 90 TYR A CA 1
ATOM 752 C C . TYR A 1 90 ? -6.873 -8.798 -6.352 1.00 79.56 90 TYR A C 1
ATOM 754 O O . TYR A 1 90 ? -5.999 -9.484 -5.810 1.00 79.56 90 TYR A O 1
ATOM 762 N N . TYR A 1 91 ? -7.817 -9.318 -7.138 1.00 74.25 91 TYR A N 1
ATOM 763 C CA . TYR A 1 91 ? -7.882 -10.744 -7.416 1.00 74.25 91 TYR A CA 1
ATOM 764 C C . TYR A 1 91 ? -6.807 -11.128 -8.446 1.00 74.25 91 TYR A C 1
ATOM 766 O O . TYR A 1 91 ? -6.844 -10.662 -9.579 1.00 74.25 91 TYR A O 1
ATOM 774 N N . PRO A 1 92 ? -5.811 -11.968 -8.112 1.00 65.50 92 PRO A N 1
ATOM 775 C CA . PRO A 1 92 ? -4.683 -12.228 -9.005 1.00 65.50 92 PRO A CA 1
ATOM 776 C C . PRO A 1 92 ? -5.050 -12.756 -10.400 1.00 65.50 92 PRO A C 1
ATOM 778 O O . PRO A 1 92 ? -4.252 -12.539 -11.323 1.00 65.50 92 PRO A O 1
ATOM 781 N N . ASP A 1 93 ? -6.196 -13.430 -10.528 1.00 65.75 93 ASP A N 1
ATOM 782 C CA . ASP A 1 93 ? -6.633 -14.134 -11.738 1.00 65.75 93 ASP A CA 1
ATOM 783 C C . ASP A 1 93 ? -7.548 -13.291 -12.642 1.00 65.75 93 ASP A C 1
ATOM 785 O O . ASP A 1 93 ? -7.773 -13.671 -13.790 1.00 65.75 93 ASP A O 1
ATOM 789 N N . ASP A 1 94 ? -8.025 -12.124 -12.189 1.00 65.56 94 ASP A N 1
ATOM 790 C CA . ASP A 1 94 ? -8.798 -11.201 -13.041 1.00 65.56 94 ASP A CA 1
ATOM 791 C C . ASP A 1 94 ? -7.918 -10.354 -13.984 1.00 65.56 94 ASP A C 1
ATOM 793 O O . ASP A 1 94 ? -8.432 -9.592 -14.803 1.00 65.56 94 ASP A O 1
ATOM 797 N N . LEU A 1 95 ? -6.587 -10.497 -13.884 1.00 63.56 95 LEU A N 1
ATOM 798 C CA . LEU A 1 95 ? -5.578 -9.760 -14.657 1.00 63.56 95 LEU A CA 1
ATOM 799 C C . LEU A 1 95 ? -5.687 -8.224 -14.539 1.00 63.56 95 LEU A C 1
ATOM 801 O O . LEU A 1 95 ? -5.110 -7.507 -15.356 1.00 63.56 95 LEU A O 1
ATOM 805 N N . SER A 1 96 ? -6.363 -7.708 -13.508 1.00 65.75 96 SER A N 1
ATOM 806 C CA . SER A 1 96 ? -6.507 -6.269 -13.224 1.00 65.75 96 SER A CA 1
ATOM 807 C C . SER A 1 96 ? -5.165 -5.561 -13.020 1.00 65.75 96 SER A C 1
ATOM 809 O O . SER A 1 96 ? -5.033 -4.363 -13.281 1.00 65.75 96 SER A O 1
ATOM 811 N N . PHE A 1 97 ? -4.142 -6.304 -12.594 1.00 72.31 97 PHE A N 1
ATOM 812 C CA . PHE A 1 97 ? -2.764 -5.843 -12.561 1.00 72.31 97 PHE A CA 1
ATOM 813 C C . PHE A 1 97 ? -1.849 -6.750 -13.374 1.00 72.31 97 PHE A C 1
ATOM 815 O O . PHE A 1 97 ? -1.719 -7.950 -13.109 1.00 72.31 97 PHE A O 1
ATOM 822 N N . ASP A 1 98 ? -1.096 -6.134 -14.280 1.00 73.38 98 ASP A N 1
ATOM 823 C CA . ASP A 1 98 ? -0.008 -6.782 -14.990 1.00 73.38 98 ASP A CA 1
ATOM 824 C C . ASP A 1 98 ? 1.259 -5.906 -15.007 1.00 73.38 98 ASP A C 1
ATOM 826 O O . ASP A 1 98 ? 1.344 -4.824 -14.426 1.00 73.38 98 ASP A O 1
ATOM 830 N N . GLN A 1 99 ? 2.304 -6.393 -15.673 1.00 67.75 99 GLN A N 1
ATOM 831 C CA . GLN A 1 99 ? 3.578 -5.676 -15.805 1.00 67.75 99 GLN A CA 1
ATOM 832 C C . GLN A 1 99 ? 3.496 -4.373 -16.633 1.00 67.75 99 GLN A C 1
ATOM 834 O O . GLN A 1 99 ? 4.507 -3.674 -16.795 1.00 67.75 99 GLN A O 1
ATOM 839 N N . TYR A 1 100 ? 2.324 -4.058 -17.183 1.00 72.81 100 TYR A N 1
ATOM 840 C CA . TYR A 1 100 ? 2.004 -2.833 -17.906 1.00 72.81 100 TYR A CA 1
ATOM 841 C C . TYR A 1 100 ? 1.256 -1.814 -17.035 1.00 72.81 100 TYR A C 1
ATOM 843 O O . TYR A 1 100 ? 1.086 -0.669 -17.459 1.00 72.81 100 TYR A O 1
ATOM 851 N N . SER A 1 101 ? 0.896 -2.179 -15.803 1.00 84.12 101 SER A N 1
ATOM 852 C CA . SER A 1 101 ? 0.271 -1.282 -14.835 1.00 84.12 101 SER A CA 1
ATOM 853 C C . SER A 1 101 ? 1.282 -0.330 -14.179 1.00 84.12 101 SER A C 1
ATOM 855 O O . SER A 1 101 ? 2.430 -0.671 -13.860 1.00 84.12 101 SER A O 1
ATOM 857 N N . VAL A 1 102 ? 0.850 0.912 -13.967 1.00 91.00 102 VAL A N 1
ATOM 858 C CA . VAL A 1 102 ? 1.604 1.948 -13.248 1.00 91.00 102 VAL A CA 1
ATOM 859 C C . VAL A 1 102 ? 1.173 1.928 -11.781 1.00 91.00 102 VAL A C 1
ATOM 861 O O . VAL A 1 102 ? -0.023 1.966 -11.499 1.00 91.00 102 VAL A O 1
ATOM 864 N N . ILE A 1 103 ? 2.127 1.898 -10.842 1.00 93.44 103 ILE A N 1
ATOM 865 C CA . ILE A 1 103 ? 1.850 1.828 -9.390 1.00 93.44 103 ILE A CA 1
ATOM 866 C C . ILE A 1 103 ? 0.926 2.965 -8.951 1.00 93.44 103 ILE A C 1
ATOM 868 O O . ILE A 1 103 ? -0.060 2.735 -8.256 1.00 93.44 103 ILE A O 1
ATOM 872 N N . ALA A 1 104 ? 1.220 4.179 -9.410 1.00 95.50 104 ALA A N 1
ATOM 873 C CA . ALA A 1 104 ? 0.436 5.366 -9.103 1.00 95.50 104 ALA A CA 1
ATOM 874 C C . ALA A 1 104 ? -1.015 5.287 -9.623 1.00 95.50 104 ALA A C 1
ATOM 876 O O . ALA A 1 104 ? -1.892 5.964 -9.097 1.00 95.50 104 ALA A O 1
ATOM 877 N N . 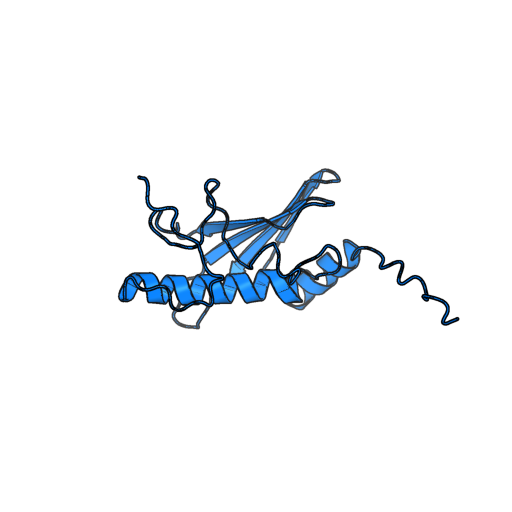ASP A 1 105 ? -1.289 4.528 -10.688 1.00 92.44 105 ASP A N 1
ATOM 878 C CA . ASP A 1 105 ? -2.631 4.404 -11.284 1.00 92.44 105 ASP A CA 1
ATOM 879 C C . ASP A 1 105 ? -3.436 3.229 -10.704 1.00 92.44 105 ASP A C 1
ATOM 881 O O . ASP A 1 105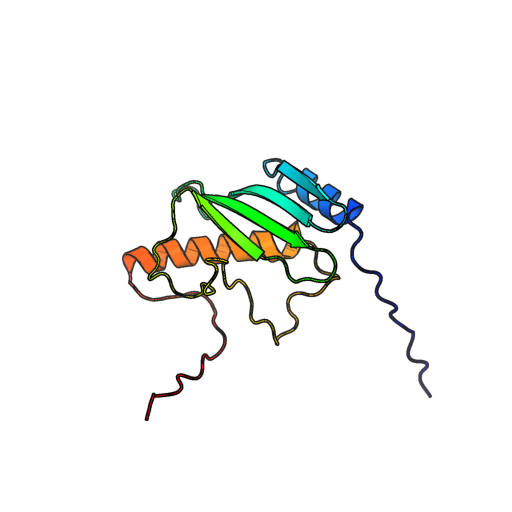 ? -4.642 3.171 -10.909 1.00 92.44 105 ASP A O 1
ATOM 885 N N . THR A 1 106 ? -2.788 2.293 -10.003 1.00 92.19 106 THR A N 1
ATOM 886 C CA . THR A 1 106 ? -3.399 1.014 -9.592 1.00 92.19 106 THR A CA 1
ATOM 887 C C . THR A 1 106 ? -3.161 0.726 -8.113 1.00 92.19 106 THR A C 1
ATOM 889 O O . THR A 1 106 ? -4.047 0.909 -7.288 1.00 92.19 106 THR A O 1
ATOM 892 N N . ILE A 1 107 ? -1.930 0.350 -7.762 1.00 94.75 107 ILE A N 1
ATOM 893 C CA . ILE A 1 107 ? -1.546 -0.092 -6.419 1.00 94.75 107 ILE A CA 1
ATOM 894 C C . ILE A 1 107 ? -1.829 0.962 -5.350 1.00 94.75 107 ILE A C 1
ATOM 896 O O . ILE A 1 107 ? -2.327 0.604 -4.289 1.00 94.75 107 ILE A O 1
ATOM 900 N N . ILE A 1 108 ? -1.528 2.242 -5.596 1.00 96.75 108 ILE A N 1
ATOM 901 C CA . ILE A 1 108 ? -1.798 3.282 -4.592 1.00 96.75 108 ILE A CA 1
ATOM 902 C C . ILE A 1 108 ? -3.303 3.477 -4.368 1.00 96.75 108 ILE A C 1
ATOM 904 O O . ILE A 1 108 ? -3.717 3.343 -3.218 1.00 96.75 108 ILE A O 1
ATOM 908 N N . PRO A 1 109 ? -4.131 3.726 -5.404 1.00 96.00 109 PRO A N 1
ATOM 909 C CA . PRO A 1 109 ? -5.582 3.790 -5.236 1.00 96.00 109 PRO A CA 1
ATOM 910 C C . PRO A 1 109 ? -6.181 2.573 -4.521 1.00 96.00 109 PRO A C 1
ATOM 912 O O . PRO A 1 109 ? -6.958 2.751 -3.592 1.00 96.00 109 PRO A O 1
ATOM 915 N N . TRP A 1 110 ? -5.769 1.352 -4.874 1.00 96.12 110 TRP A N 1
ATOM 916 C CA . TRP A 1 110 ? -6.259 0.147 -4.193 1.00 96.12 110 TRP A CA 1
ATOM 917 C C . TRP A 1 110 ? -5.772 0.028 -2.754 1.00 96.12 110 TRP A C 1
ATOM 919 O O . TRP A 1 110 ? -6.497 -0.469 -1.905 1.00 96.12 110 TRP A O 1
ATOM 929 N N . THR A 1 111 ? -4.561 0.500 -2.446 1.00 97.81 111 THR A N 1
ATOM 930 C CA . THR A 1 111 ? -4.087 0.544 -1.055 1.00 97.81 111 THR A CA 1
ATOM 931 C C . THR A 1 111 ? -4.917 1.527 -0.233 1.00 97.81 111 THR A C 1
ATOM 933 O O . THR A 1 111 ? -5.268 1.220 0.898 1.00 97.81 111 THR A O 1
ATOM 936 N N . ILE A 1 112 ? -5.255 2.690 -0.800 1.00 98.00 112 ILE A N 1
ATOM 937 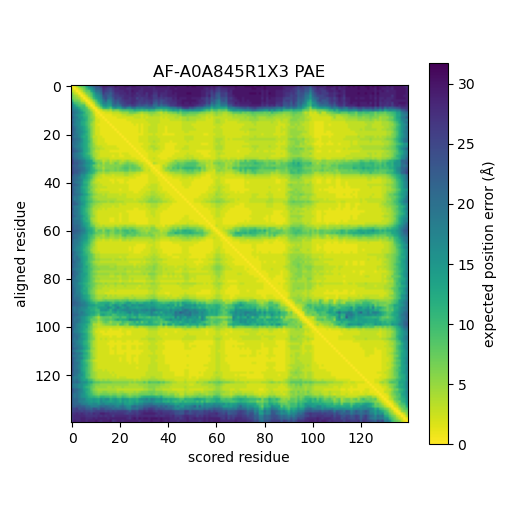C CA . ILE A 1 112 ? -6.138 3.675 -0.161 1.00 98.00 112 ILE A CA 1
ATOM 938 C C . ILE A 1 112 ? -7.520 3.064 0.103 1.00 98.00 112 ILE A C 1
ATOM 940 O O . ILE A 1 112 ? -8.032 3.180 1.211 1.00 98.00 112 ILE A O 1
ATOM 944 N N . GLU A 1 113 ? -8.096 2.387 -0.891 1.00 97.00 113 GLU A N 1
ATOM 945 C CA . GLU A 1 113 ? -9.390 1.707 -0.773 1.00 97.00 113 GLU A CA 1
ATOM 946 C C . GLU A 1 113 ? -9.359 0.590 0.281 1.00 97.00 113 GLU A C 1
ATOM 948 O O . GLU A 1 113 ? -10.245 0.515 1.128 1.00 97.00 113 GLU A O 1
ATOM 953 N N . TRP A 1 114 ? -8.310 -0.235 0.290 1.00 97.50 114 TRP A N 1
ATOM 954 C CA . TRP A 1 114 ? -8.128 -1.284 1.294 1.00 97.50 114 TRP A CA 1
ATOM 955 C C . TRP A 1 114 ? -8.055 -0.700 2.709 1.00 97.50 114 TRP A C 1
ATOM 957 O O . TRP A 1 114 ? -8.728 -1.191 3.608 1.00 97.50 114 TRP A O 1
ATOM 967 N N . LEU A 1 115 ? -7.277 0.371 2.906 1.00 98.50 115 LEU A N 1
ATOM 968 C CA . LEU A 1 115 ? -7.150 1.045 4.202 1.00 98.50 115 LEU A CA 1
ATOM 969 C C . LEU A 1 115 ? -8.479 1.667 4.657 1.00 98.50 115 LEU A C 1
ATOM 971 O O . LEU A 1 115 ? -8.824 1.564 5.828 1.00 98.50 115 LEU A O 1
ATOM 975 N N . TYR A 1 116 ? -9.249 2.246 3.733 1.00 97.94 116 TYR A N 1
ATOM 976 C CA . TYR A 1 116 ? -10.591 2.754 4.021 1.00 97.94 116 TYR A CA 1
ATOM 977 C C . TYR A 1 116 ? -11.527 1.645 4.525 1.00 97.94 116 TYR A C 1
ATOM 979 O O . TYR A 1 116 ? -12.182 1.798 5.552 1.00 97.94 116 TYR A O 1
ATOM 987 N N . PHE A 1 117 ? -11.563 0.498 3.841 1.00 97.56 117 PHE A N 1
ATOM 988 C CA . PHE A 1 117 ? -12.392 -0.628 4.276 1.00 97.56 117 PHE A CA 1
ATOM 989 C C . PHE A 1 117 ? -11.873 -1.307 5.540 1.00 97.56 117 PHE A C 1
ATOM 991 O O . PHE A 1 117 ? -12.672 -1.835 6.307 1.00 97.56 117 PHE A O 1
ATOM 998 N N . TYR A 1 118 ? -10.565 -1.258 5.791 1.00 98.00 118 TYR A N 1
ATOM 999 C CA . TYR A 1 118 ? -9.991 -1.688 7.058 1.00 98.00 118 TYR A CA 1
ATOM 1000 C C . TYR A 1 118 ? -10.480 -0.826 8.226 1.00 98.00 118 TYR A C 1
ATOM 1002 O O . TYR A 1 118 ? -10.857 -1.383 9.251 1.00 98.00 118 TYR A O 1
ATOM 1010 N N . GLU A 1 119 ? -10.536 0.500 8.071 1.00 98.06 119 GLU A N 1
ATOM 1011 C CA . GLU A 1 119 ? -11.078 1.395 9.104 1.00 98.06 119 GLU A CA 1
ATOM 1012 C C . GLU A 1 119 ? -12.540 1.065 9.432 1.00 98.06 119 GLU A C 1
ATOM 1014 O O . GLU A 1 119 ? -12.877 0.928 10.602 1.00 98.06 119 GLU A O 1
ATOM 1019 N N . ILE A 1 120 ? -13.381 0.826 8.421 1.00 97.00 120 ILE A N 1
ATOM 1020 C CA . ILE A 1 120 ? -14.780 0.414 8.639 1.00 97.00 120 ILE A CA 1
ATOM 1021 C C . ILE A 1 120 ? -14.852 -0.977 9.281 1.00 97.00 120 ILE A C 1
ATOM 1023 O O . ILE A 1 120 ? -15.652 -1.219 10.181 1.00 97.00 120 ILE A O 1
ATOM 1027 N N . TRP A 1 121 ? -14.001 -1.909 8.846 1.00 97.75 121 TRP A N 1
ATOM 1028 C CA . TRP A 1 121 ? -13.956 -3.251 9.418 1.00 97.75 121 TRP A CA 1
ATOM 1029 C C . TRP A 1 121 ? -13.579 -3.233 10.907 1.00 97.75 121 TRP A C 1
ATOM 1031 O O . TRP A 1 121 ? -14.101 -4.050 11.661 1.00 97.75 121 TRP A O 1
ATOM 1041 N N . LEU A 1 122 ? -12.736 -2.299 11.358 1.00 97.19 122 LEU A N 1
ATOM 1042 C CA . LEU A 1 122 ? -12.439 -2.135 12.787 1.00 97.19 122 LEU A CA 1
ATOM 1043 C C . LEU A 1 122 ? -13.680 -1.762 13.616 1.00 97.19 122 LEU A C 1
ATOM 1045 O O . LEU A 1 122 ? -13.728 -2.094 14.800 1.00 97.19 122 LEU A O 1
ATOM 1049 N N . GLU A 1 123 ? -14.660 -1.085 13.015 1.00 95.75 123 GLU A N 1
ATOM 1050 C CA . GLU A 1 123 ? -15.903 -0.662 13.671 1.00 95.75 123 GLU A CA 1
ATOM 1051 C C . GLU A 1 123 ? -16.978 -1.755 13.612 1.00 95.75 123 GLU A C 1
ATOM 1053 O O . GLU A 1 123 ? -17.555 -2.125 14.637 1.00 95.75 123 GLU A O 1
ATOM 1058 N N . ASP A 1 124 ? -17.215 -2.304 12.420 1.00 94.50 124 ASP A N 1
ATOM 1059 C CA . ASP A 1 124 ? -18.347 -3.197 12.150 1.00 94.50 124 ASP A CA 1
ATOM 1060 C C . ASP A 1 124 ? -17.997 -4.684 12.260 1.00 94.50 124 ASP A C 1
ATOM 1062 O O . ASP A 1 124 ? -18.886 -5.537 12.304 1.00 94.50 124 ASP A O 1
ATOM 1066 N N . ASN A 1 125 ? -16.704 -5.022 12.233 1.00 94.12 125 ASN A N 1
ATOM 1067 C CA . ASN A 1 125 ? -16.193 -6.383 12.057 1.00 94.12 125 ASN A CA 1
ATOM 1068 C C . ASN A 1 125 ? -16.703 -7.070 10.766 1.00 94.12 125 ASN A C 1
ATOM 1070 O O . ASN A 1 125 ? -16.695 -8.297 10.648 1.00 94.12 125 ASN A O 1
ATOM 1074 N N . VAL A 1 126 ? -17.136 -6.274 9.779 1.00 93.31 126 VAL A N 1
ATOM 1075 C CA . VAL A 1 126 ? -17.615 -6.703 8.456 1.00 93.31 126 VAL A CA 1
ATOM 1076 C C . VAL A 1 126 ? -16.752 -6.056 7.379 1.00 93.31 126 VAL A C 1
ATOM 1078 O O . VAL A 1 126 ? -16.498 -4.854 7.407 1.00 93.31 126 VAL A O 1
ATOM 1081 N N . TRP A 1 127 ? -16.271 -6.856 6.425 1.00 93.12 127 TRP A N 1
ATOM 1082 C CA . TRP A 1 127 ? -15.505 -6.337 5.295 1.00 93.12 127 TRP A CA 1
ATOM 1083 C C . TRP A 1 127 ? -16.447 -5.872 4.185 1.00 93.12 127 TRP A C 1
ATOM 1085 O O . TRP A 1 127 ? -17.111 -6.678 3.539 1.00 93.12 127 TRP A O 1
ATOM 1095 N N . TRP A 1 128 ? -16.488 -4.562 3.952 1.00 90.62 128 TRP A N 1
ATOM 1096 C CA . TRP A 1 128 ? -17.345 -3.947 2.931 1.00 90.62 128 TRP A CA 1
ATOM 1097 C C . TRP A 1 128 ? -16.657 -3.760 1.572 1.00 90.62 128 TRP A C 1
ATOM 1099 O O . TRP A 1 128 ? -17.288 -3.321 0.607 1.00 90.62 128 TRP A O 1
ATOM 1109 N N . GLY A 1 129 ? -15.365 -4.079 1.486 1.00 88.31 129 GLY A N 1
ATOM 1110 C CA . GLY A 1 129 ? -14.618 -4.007 0.239 1.00 88.31 129 GLY A CA 1
ATOM 1111 C C . GLY A 1 129 ? -15.051 -5.088 -0.744 1.00 88.31 129 GLY A C 1
ATOM 1112 O O . GLY A 1 129 ? -15.497 -6.169 -0.362 1.00 88.31 129 GLY A O 1
ATOM 1113 N N . LYS A 1 130 ? -14.892 -4.814 -2.041 1.00 84.44 130 LYS A N 1
ATOM 1114 C CA . LYS A 1 130 ? -15.133 -5.832 -3.067 1.00 84.44 130 LYS A CA 1
ATOM 1115 C C . LYS A 1 130 ? -14.169 -6.994 -2.869 1.00 84.44 130 LYS A C 1
ATOM 1117 O O . LYS A 1 130 ? -12.958 -6.795 -2.828 1.00 84.44 130 LYS A O 1
ATOM 1122 N N . GLU A 1 131 ? -14.710 -8.200 -2.839 1.00 80.06 131 GLU A N 1
ATOM 1123 C CA . GLU A 1 131 ? -13.933 -9.428 -2.752 1.00 80.06 131 GLU A CA 1
ATOM 1124 C C . GLU A 1 131 ? -14.341 -10.402 -3.855 1.00 80.06 131 GLU A C 1
ATOM 1126 O O . GLU A 1 131 ? -15.492 -10.444 -4.297 1.00 80.06 131 GLU A O 1
ATOM 1131 N N . ALA A 1 132 ? -13.365 -11.167 -4.341 1.00 73.88 132 ALA A N 1
ATOM 1132 C CA . ALA A 1 132 ? -13.661 -12.328 -5.163 1.00 73.88 132 ALA A CA 1
ATOM 1133 C C . ALA A 1 132 ? -14.212 -13.445 -4.259 1.00 73.88 132 ALA A C 1
ATOM 1135 O O . ALA A 1 132 ? -13.856 -13.497 -3.082 1.00 73.88 132 ALA A O 1
ATOM 1136 N N . PRO A 1 133 ? -15.041 -14.366 -4.782 1.00 70.50 133 PRO A N 1
ATOM 1137 C CA . PRO A 1 133 ? -15.507 -15.504 -4.004 1.00 70.50 133 PRO A CA 1
ATOM 1138 C C . PRO A 1 133 ? -14.322 -16.311 -3.464 1.00 70.50 133 PRO A C 1
ATOM 1140 O O . PRO A 1 133 ? -13.555 -16.903 -4.226 1.00 70.50 133 PRO A O 1
ATOM 1143 N N . HIS A 1 134 ? -14.185 -16.354 -2.143 1.00 61.22 134 HIS A N 1
ATOM 1144 C CA . HIS A 1 134 ? -13.285 -17.277 -1.474 1.00 61.22 134 HIS A CA 1
ATOM 1145 C C . HIS A 1 134 ? -14.078 -18.549 -1.185 1.00 61.22 134 HIS A C 1
ATOM 1147 O O . HIS A 1 134 ? -14.943 -18.560 -0.312 1.00 61.22 134 HIS A O 1
ATOM 1153 N N . TYR A 1 135 ? -13.835 -19.620 -1.948 1.00 57.03 135 TYR A N 1
ATOM 1154 C CA . TYR A 1 135 ? -14.408 -20.919 -1.603 1.00 57.03 135 TYR A CA 1
ATOM 1155 C C . TYR A 1 135 ? -13.860 -21.324 -0.238 1.00 57.03 135 TYR A C 1
ATOM 1157 O O . TYR A 1 135 ? -12.666 -21.592 -0.095 1.00 57.03 135 TYR A O 1
ATOM 1165 N N . ILE A 1 136 ? -14.735 -21.344 0.763 1.00 50.56 136 ILE A N 1
ATOM 1166 C CA . ILE A 1 136 ? -14.439 -21.979 2.037 1.00 50.56 136 ILE A CA 1
ATOM 1167 C C . ILE A 1 136 ? -14.389 -23.472 1.720 1.00 50.56 136 ILE A C 1
ATOM 1169 O O . ILE A 1 136 ? -15.414 -24.085 1.422 1.00 50.56 136 ILE A O 1
ATOM 1173 N N . TYR A 1 137 ? -13.193 -24.057 1.705 1.00 44.69 137 TYR A N 1
ATOM 1174 C CA . TYR A 1 137 ? -13.100 -25.498 1.870 1.00 44.69 137 TYR A CA 1
ATOM 1175 C C . TYR A 1 137 ? -13.482 -25.748 3.326 1.00 44.69 137 TYR A C 1
ATOM 1177 O O . TYR A 1 137 ? -12.684 -25.493 4.222 1.00 44.69 137 TYR A O 1
ATOM 1185 N N . GLU A 1 138 ? -14.737 -26.129 3.565 1.00 36.97 138 GLU A N 1
ATOM 1186 C CA . GLU A 1 138 ? -15.122 -26.707 4.848 1.00 36.97 138 GLU A CA 1
ATOM 1187 C C . GLU A 1 138 ? -14.207 -27.911 5.073 1.00 36.97 138 GLU A C 1
ATOM 1189 O O . GLU A 1 138 ? -14.242 -28.875 4.299 1.00 36.97 138 GLU A O 1
ATOM 1194 N N . ASP A 1 139 ? -13.343 -27.814 6.084 1.00 46.38 139 ASP A N 1
ATOM 1195 C CA . ASP A 1 139 ? -12.588 -28.953 6.586 1.00 46.38 139 ASP A CA 1
ATOM 1196 C C . ASP A 1 139 ? -13.607 -30.048 6.949 1.00 46.38 139 ASP A C 1
ATOM 1198 O O . ASP A 1 139 ? -14.415 -29.886 7.867 1.00 46.38 139 ASP A O 1
ATOM 1202 N N . LYS A 1 140 ? -13.622 -31.123 6.154 1.00 38.12 140 LYS A N 1
ATOM 1203 C CA . LYS A 1 140 ? -14.391 -32.346 6.409 1.00 38.12 140 LYS A CA 1
ATOM 1204 C C . LYS A 1 140 ? -13.670 -33.252 7.392 1.00 38.12 140 LYS A C 1
ATOM 1206 O O . LYS A 1 140 ? -12.431 -33.372 7.263 1.00 38.12 140 LYS A O 1
#

Foldseek 3Di:
DDPPPPPPPDQDDVVNLCVLCCVQPVQWDWDDPDPFWIKIWGWDALDPPGDIWTKIWTGGDPDDIWIATPPPDQDPPQPQADPVRTGNQDDVPVPPDDSNDHCNVGVNVSVSVSVVQSVVCVVPVDRPDDDDDDPPPPPD

pLDDT: mean 85.57, std 17.25, range [36.97, 98.75]

Organism: NCBI:txid1720316

Sequence (140 aa):
MFKKLDKLSKKVPWSKQLFSMKNRFPNFEFHSVNTTNKHFIGELQPTKDSPKYRVKILYRTNKKPKVYVLEPEILDSAPHRYSDNSLCLYYPDDLSFDQYSVIADTIIPWTIEWLYFYEIWLEDNVWWGKEAPHYIYEDK